Protein AF-A0A7Z8ZE19-F1 (afdb_monomer_lite)

InterPro domains:
  IPR001127 Phosphotransferase system, sugar-specific permease EIIA type 1 [PF00358] (6-88)
  IPR001127 Phosphotransferase system, sugar-specific permease EIIA type 1 [PS00371] (27-39)
  IPR001127 Phosphotransferase system, sugar-specific permease EIIA type 1 [PS51093] (1-85)
  IPR011055 Duplicated hybrid motif [G3DSA:2.70.70.10] (5-109)
  IPR011055 Duplicated hybrid motif [SSF51261] (6-108)
  IPR050890 Phosphotransferase system EIIA component [PTHR45008] (6-106)

Organism: Raoultella terrigena (NCBI:txid577)

Structure (mmCIF, N/CA/C/O backbone):
data_AF-A0A7Z8ZE19-F1
#
_entry.id   AF-A0A7Z8ZE19-F1
#
loop_
_atom_site.group_PDB
_atom_site.id
_atom_site.type_symbol
_atom_site.label_atom_id
_atom_site.label_alt_id
_atom_site.label_comp_id
_atom_site.label_asym_id
_atom_site.label_entity_id
_atom_site.label_seq_id
_atom_site.pdbx_PDB_ins_code
_atom_site.Cartn_x
_atom_site.Cartn_y
_atom_site.Cartn_z
_atom_site.occupancy
_atom_site.B_iso_or_equiv
_atom_site.auth_seq_id
_atom_site.auth_comp_id
_atom_site.auth_asym_id
_atom_site.auth_atom_id
_atom_site.pdbx_PDB_model_num
ATOM 1 N N . MET A 1 1 ? -22.003 -3.603 3.173 1.00 46.78 1 MET A N 1
ATOM 2 C CA . MET A 1 1 ? -20.544 -3.702 3.377 1.00 46.78 1 MET A CA 1
ATOM 3 C C . MET A 1 1 ? -20.315 -4.396 4.708 1.00 46.78 1 MET A C 1
ATOM 5 O O . MET A 1 1 ? -21.140 -4.166 5.588 1.00 46.78 1 MET A O 1
ATOM 9 N N . PRO A 1 2 ? -19.310 -5.275 4.849 1.00 50.91 2 PRO A N 1
ATOM 10 C CA . PRO A 1 2 ? -19.019 -5.896 6.138 1.00 50.91 2 PRO A CA 1
ATOM 11 C C . PRO A 1 2 ? -18.614 -4.830 7.167 1.00 50.91 2 PRO A C 1
ATOM 13 O O . PRO A 1 2 ? -17.999 -3.820 6.817 1.00 50.91 2 PRO A O 1
ATOM 16 N N . GLU A 1 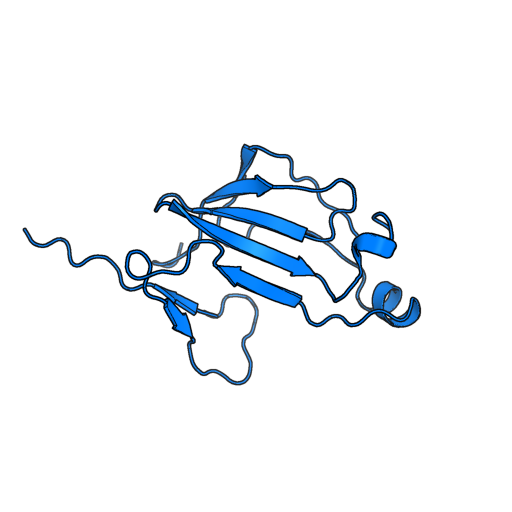3 ? -18.990 -5.044 8.425 1.00 51.12 3 GLU A N 1
ATOM 17 C CA . GLU A 1 3 ? -18.513 -4.236 9.551 1.00 51.12 3 GLU A CA 1
ATOM 18 C C . GLU A 1 3 ? -16.986 -4.394 9.688 1.00 51.12 3 GLU A C 1
ATOM 20 O O . GLU A 1 3 ? -16.463 -5.495 9.528 1.00 51.12 3 GLU A O 1
ATOM 25 N N . GLY A 1 4 ? -16.263 -3.296 9.948 1.00 59.75 4 GLY A N 1
ATOM 26 C CA . GLY A 1 4 ? -14.797 -3.304 10.115 1.00 59.75 4 GLY A CA 1
ATOM 27 C C . GLY A 1 4 ? -13.966 -3.031 8.851 1.00 59.75 4 GLY A C 1
ATOM 28 O O . GLY A 1 4 ? -12.744 -3.146 8.887 1.00 59.75 4 GLY A O 1
ATOM 29 N N . ALA A 1 5 ? -14.601 -2.655 7.740 1.00 71.88 5 ALA A N 1
ATOM 30 C CA . ALA A 1 5 ? -13.929 -2.211 6.519 1.00 71.88 5 ALA A CA 1
ATOM 31 C C . ALA A 1 5 ? -13.092 -0.931 6.737 1.00 71.88 5 ALA A C 1
ATOM 33 O O . ALA A 1 5 ? -13.603 0.063 7.253 1.00 71.88 5 ALA A O 1
ATOM 34 N N . PHE A 1 6 ? -11.831 -0.931 6.291 1.00 86.56 6 PHE A N 1
ATOM 35 C CA . PHE A 1 6 ? -11.001 0.276 6.279 1.00 86.56 6 PHE A CA 1
ATOM 36 C C . PHE A 1 6 ? -11.488 1.226 5.176 1.00 86.56 6 PHE A C 1
ATOM 38 O O . PHE A 1 6 ? -11.318 0.945 3.989 1.00 86.56 6 PHE A O 1
ATOM 45 N N . ASN A 1 7 ? -12.075 2.350 5.582 1.00 92.44 7 ASN A N 1
ATOM 46 C CA . ASN A 1 7 ? -12.350 3.496 4.719 1.00 92.44 7 ASN A CA 1
ATOM 47 C C . ASN A 1 7 ? -11.462 4.654 5.162 1.00 92.44 7 ASN A C 1
ATOM 49 O O . ASN A 1 7 ? -11.193 4.806 6.358 1.00 92.44 7 ASN A O 1
ATOM 53 N N . GLY A 1 8 ? -11.015 5.469 4.217 1.00 94.44 8 GLY A N 1
ATOM 54 C CA . GLY A 1 8 ? -10.127 6.568 4.545 1.00 94.44 8 GLY A CA 1
ATOM 55 C C . GLY A 1 8 ? -9.770 7.444 3.363 1.00 94.44 8 GLY A C 1
ATOM 56 O O . GLY A 1 8 ? -10.359 7.354 2.290 1.00 94.44 8 GLY A O 1
ATOM 57 N N . TH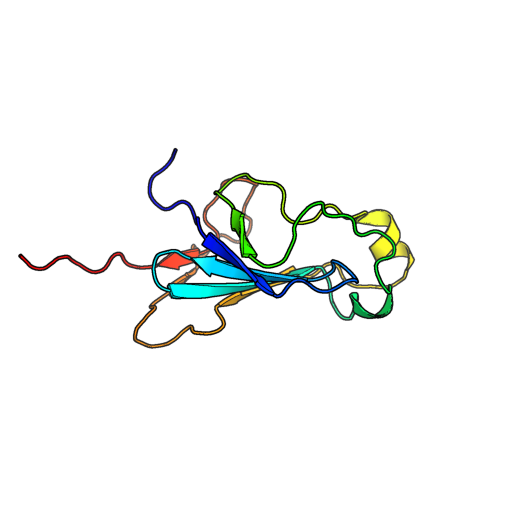R A 1 9 ? -8.762 8.272 3.581 1.00 97.19 9 THR A N 1
ATOM 58 C CA . THR A 1 9 ? -8.281 9.261 2.624 1.00 97.19 9 THR A CA 1
ATOM 59 C C . THR A 1 9 ? -6.830 8.977 2.277 1.00 97.19 9 THR A C 1
ATOM 61 O O . THR A 1 9 ? -6.030 8.611 3.142 1.00 97.19 9 THR A O 1
ATOM 64 N N . VAL A 1 10 ? -6.464 9.168 1.012 1.00 97.19 10 VAL A N 1
ATOM 65 C CA . VAL A 1 10 ? -5.074 9.091 0.556 1.00 97.19 10 VAL A CA 1
ATOM 66 C C . VAL A 1 10 ? -4.289 10.281 1.111 1.00 97.19 10 VAL A C 1
ATOM 68 O O . VAL A 1 10 ? -4.470 11.414 0.669 1.00 97.19 10 VAL A O 1
ATOM 71 N N . MET A 1 11 ? -3.383 10.021 2.054 1.00 96.06 11 MET A N 1
ATOM 72 C CA . MET A 1 11 ? -2.555 11.037 2.725 1.00 96.06 11 MET A CA 1
ATOM 73 C C . MET A 1 11 ? -1.139 11.134 2.168 1.00 96.06 11 MET A C 1
ATOM 75 O O . MET A 1 11 ? -0.458 12.140 2.357 1.00 96.06 11 MET A O 1
ATOM 79 N N . MET A 1 12 ? -0.679 10.095 1.474 1.00 91.44 12 MET A N 1
ATOM 80 C CA . MET A 1 12 ? 0.620 10.086 0.819 1.00 91.44 12 MET A CA 1
ATOM 81 C C . MET A 1 12 ? 0.535 9.261 -0.456 1.00 91.44 12 MET A C 1
ATOM 83 O O . MET A 1 12 ? 0.167 8.088 -0.426 1.00 91.44 12 MET A O 1
ATOM 87 N N . PHE A 1 13 ? 0.916 9.868 -1.576 1.00 90.19 13 PHE A N 1
ATOM 88 C CA . PHE A 1 13 ? 1.006 9.169 -2.847 1.00 90.19 13 PHE A CA 1
ATOM 89 C C . PHE A 1 13 ? 2.205 9.677 -3.640 1.00 90.19 13 PHE A C 1
ATOM 91 O O . PHE A 1 13 ? 2.338 10.877 -3.888 1.00 90.19 13 PHE A O 1
ATOM 98 N N . LEU A 1 14 ? 3.118 8.768 -3.980 1.00 86.94 14 LEU A N 1
ATOM 99 C CA . LEU A 1 14 ? 4.368 9.101 -4.659 1.00 86.94 14 LEU A CA 1
ATOM 100 C C . LEU A 1 14 ? 4.227 8.915 -6.175 1.00 86.94 14 LEU A C 1
ATOM 102 O O . LEU A 1 14 ? 3.553 7.979 -6.600 1.00 86.94 14 LEU A O 1
ATOM 106 N N . PRO A 1 15 ? 4.925 9.713 -7.011 1.00 87.75 15 PRO A N 1
ATOM 107 C CA . PRO A 1 15 ? 4.863 9.567 -8.469 1.00 87.75 15 PRO A CA 1
ATOM 108 C C . PRO A 1 15 ? 5.241 8.167 -8.969 1.00 87.75 15 PRO A C 1
ATOM 110 O O . PRO A 1 15 ? 4.715 7.703 -9.974 1.00 87.75 15 PRO A O 1
ATOM 113 N N . SER A 1 16 ? 6.132 7.475 -8.255 1.00 92.38 16 SER A N 1
ATOM 114 C CA . SER A 1 16 ? 6.542 6.107 -8.575 1.00 92.38 16 SER A CA 1
ATOM 115 C C . SER A 1 16 ? 5.505 5.041 -8.212 1.00 92.38 16 SER A C 1
ATOM 117 O O . SER A 1 16 ? 5.739 3.877 -8.506 1.00 92.38 16 SER A O 1
ATOM 119 N N . CYS A 1 17 ? 4.383 5.401 -7.578 1.00 93.38 17 CYS A N 1
ATOM 120 C CA . CYS A 1 17 ? 3.242 4.518 -7.306 1.00 93.38 17 CYS A CA 1
ATOM 121 C C . CYS A 1 17 ? 3.582 3.190 -6.595 1.00 93.38 17 CYS A C 1
ATOM 123 O O . CYS A 1 17 ? 2.801 2.251 -6.668 1.00 93.38 17 CYS A O 1
ATOM 125 N N . HIS A 1 18 ? 4.728 3.089 -5.915 1.00 94.38 18 HIS A N 1
ATOM 126 C CA . HIS A 1 18 ? 5.154 1.871 -5.210 1.00 94.38 18 HIS A CA 1
ATOM 127 C C . HIS A 1 18 ? 4.615 1.800 -3.776 1.00 94.38 18 HIS A C 1
ATOM 129 O O . HIS A 1 18 ? 4.674 0.750 -3.144 1.00 94.38 18 HIS A O 1
ATOM 135 N N . ALA A 1 19 ? 4.118 2.916 -3.242 1.00 95.62 19 ALA A N 1
ATOM 136 C CA . ALA A 1 19 ? 3.599 3.003 -1.890 1.00 95.62 19 ALA A CA 1
ATOM 137 C C . ALA A 1 19 ? 2.422 3.977 -1.809 1.00 95.62 19 ALA A C 1
ATOM 139 O O . ALA A 1 19 ? 2.374 4.978 -2.532 1.00 95.62 19 ALA A O 1
ATOM 140 N N . VAL A 1 20 ? 1.498 3.685 -0.898 1.00 96.38 20 VAL A N 1
ATOM 141 C CA . VAL A 1 20 ? 0.341 4.526 -0.585 1.00 96.38 20 VAL A CA 1
ATOM 142 C C . VAL A 1 20 ? 0.186 4.640 0.926 1.00 96.38 20 VAL A C 1
ATOM 144 O O . VAL A 1 20 ? 0.208 3.640 1.643 1.00 96.38 20 VAL A O 1
ATOM 147 N N . GLY A 1 21 ? 0.056 5.876 1.401 1.00 96.50 21 GLY A N 1
ATOM 148 C CA . GLY A 1 21 ? -0.311 6.186 2.775 1.00 96.50 21 GLY A CA 1
ATOM 149 C C . GLY A 1 21 ? -1.781 6.576 2.848 1.00 96.50 21 GLY A C 1
ATOM 150 O O . GLY A 1 21 ? -2.227 7.441 2.092 1.00 96.50 21 GLY A O 1
ATOM 151 N N . LEU A 1 22 ? -2.519 5.954 3.756 1.00 96.19 22 LEU A N 1
ATOM 152 C CA . LEU A 1 22 ? -3.937 6.175 3.999 1.00 96.19 22 LEU A CA 1
ATOM 153 C C . LEU A 1 22 ? -4.150 6.612 5.446 1.00 96.19 22 LEU A C 1
ATOM 155 O O . LEU A 1 22 ? -3.472 6.124 6.346 1.00 96.19 22 LEU A O 1
ATOM 159 N N . GLN A 1 23 ? -5.132 7.472 5.682 1.00 94.19 23 GLN A N 1
ATOM 160 C CA . GLN A 1 23 ? -5.643 7.749 7.022 1.00 94.19 23 GLN A CA 1
ATOM 161 C C . GLN A 1 23 ? -7.117 7.384 7.065 1.00 94.19 23 GLN A C 1
ATOM 163 O O . GLN A 1 23 ? -7.896 7.836 6.230 1.00 94.19 23 GLN A O 1
ATOM 168 N N . SER A 1 24 ? -7.487 6.535 8.014 1.00 91.69 24 SER A N 1
ATOM 169 C CA . SER A 1 24 ? -8.881 6.159 8.231 1.00 91.69 24 SER A CA 1
ATOM 170 C C . SER A 1 24 ? -9.685 7.285 8.876 1.00 91.69 24 SER A C 1
ATOM 172 O O . SER A 1 24 ? -9.131 8.196 9.492 1.00 91.69 24 SER A O 1
ATOM 174 N N . GLU A 1 25 ? -11.009 7.167 8.825 1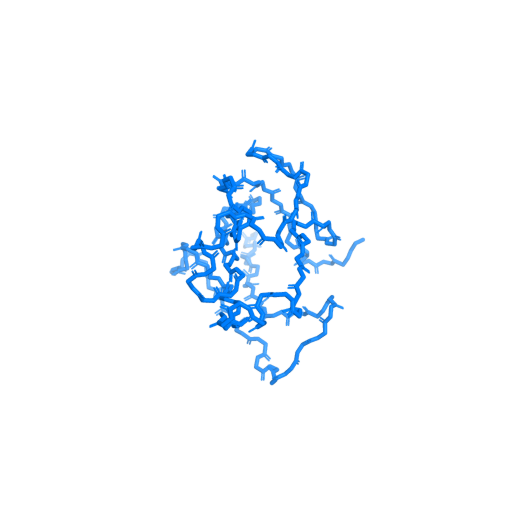.00 89.00 25 GLU A N 1
ATOM 175 C CA . GLU A 1 25 ? -11.933 8.073 9.520 1.00 89.00 25 GLU A CA 1
ATOM 176 C C . GLU A 1 25 ? -11.720 8.108 11.050 1.00 89.00 25 GLU A C 1
ATOM 178 O O . GLU A 1 25 ? -12.036 9.110 11.689 1.00 89.00 25 GLU A O 1
ATOM 183 N N . SER A 1 26 ? -11.152 7.048 11.645 1.00 84.75 26 SER A N 1
ATOM 184 C CA . SER A 1 26 ? -10.804 6.989 13.075 1.00 84.75 26 SER A CA 1
ATOM 185 C C . SER A 1 26 ? -9.418 7.562 13.402 1.00 84.75 26 SER A C 1
ATOM 187 O O . SER A 1 26 ? -8.994 7.528 14.556 1.00 84.75 26 SER A O 1
ATOM 189 N N . GLY A 1 27 ? -8.696 8.081 12.403 1.00 87.06 27 GLY A N 1
ATOM 190 C CA . GLY A 1 27 ? -7.357 8.647 12.564 1.00 87.06 27 GLY A CA 1
ATOM 191 C C . GLY A 1 27 ? -6.215 7.629 12.499 1.00 87.06 27 GLY A C 1
ATOM 192 O O . GLY A 1 27 ? -5.059 8.028 12.595 1.00 87.06 27 GLY A O 1
ATOM 193 N N . LEU A 1 28 ? -6.489 6.333 12.294 1.00 88.62 28 LEU A N 1
ATOM 194 C CA . LEU A 1 28 ? -5.443 5.328 12.056 1.00 88.62 28 LEU A CA 1
ATOM 195 C C . LEU A 1 28 ? -4.714 5.616 10.739 1.00 88.62 28 LEU A C 1
ATOM 197 O O . LEU A 1 28 ? -5.364 5.728 9.698 1.00 88.62 28 LEU A O 1
ATOM 201 N N . GLU A 1 29 ? -3.386 5.666 10.774 1.00 91.75 29 GLU A N 1
ATOM 202 C CA . GLU A 1 29 ? -2.538 5.889 9.604 1.00 91.75 29 GLU A CA 1
ATOM 203 C C . GLU A 1 29 ? -1.888 4.582 9.149 1.00 91.75 29 GLU A C 1
ATOM 205 O O . GLU A 1 29 ? -1.179 3.920 9.908 1.00 91.75 29 GLU A O 1
ATOM 210 N N . LEU A 1 30 ? -2.115 4.221 7.889 1.00 92.75 30 LEU A N 1
ATOM 211 C CA . LEU A 1 30 ? -1.635 3.000 7.259 1.00 92.75 30 LEU A CA 1
ATOM 212 C C . LEU A 1 30 ? -0.696 3.344 6.103 1.00 92.75 30 LEU A C 1
ATOM 214 O O . LEU A 1 30 ? -1.032 4.160 5.254 1.00 92.75 30 LEU A O 1
ATOM 218 N N . LEU A 1 31 ? 0.448 2.678 6.024 1.00 94.31 31 LEU A N 1
ATOM 219 C CA . LEU A 1 31 ? 1.359 2.725 4.888 1.00 94.31 31 LEU A CA 1
ATOM 220 C C . LEU A 1 31 ? 1.468 1.330 4.275 1.00 94.31 31 LEU A C 1
ATOM 222 O O . LEU A 1 31 ? 1.864 0.379 4.948 1.00 94.31 31 LEU A O 1
ATOM 226 N N . ILE A 1 32 ? 1.148 1.221 2.989 1.00 95.06 32 ILE A N 1
ATOM 227 C CA . ILE A 1 32 ? 1.357 0.010 2.194 1.00 95.06 32 ILE A CA 1
ATOM 228 C C . ILE A 1 32 ? 2.523 0.285 1.251 1.00 95.06 32 ILE A C 1
ATOM 230 O O . ILE A 1 32 ? 2.453 1.212 0.444 1.00 95.06 32 ILE A O 1
ATOM 234 N N . HIS A 1 33 ? 3.587 -0.509 1.352 1.00 96.12 33 HIS A N 1
ATOM 235 C CA . HIS A 1 33 ? 4.785 -0.388 0.524 1.00 96.12 33 HIS A CA 1
ATOM 236 C C . HIS A 1 33 ? 4.968 -1.668 -0.295 1.00 96.12 33 HIS A C 1
ATOM 238 O O . HIS A 1 33 ? 5.196 -2.729 0.270 1.00 96.12 33 HIS A O 1
ATOM 244 N N . ILE A 1 34 ? 4.850 -1.600 -1.619 1.00 96.44 34 ILE A N 1
ATOM 245 C CA . ILE A 1 34 ? 4.839 -2.777 -2.497 1.00 96.44 34 ILE A CA 1
ATOM 246 C C . ILE A 1 34 ? 6.268 -3.145 -2.882 1.00 96.44 34 ILE A C 1
ATOM 248 O O . ILE A 1 34 ? 6.905 -2.437 -3.661 1.00 96.44 34 ILE A O 1
ATOM 252 N N . GLY A 1 35 ? 6.749 -4.272 -2.361 1.00 95.50 35 GLY A N 1
ATOM 253 C CA . GLY A 1 35 ? 8.108 -4.766 -2.571 1.00 95.50 35 GLY A CA 1
ATOM 254 C C . GLY A 1 35 ? 9.185 -4.008 -1.787 1.00 95.50 35 GLY A C 1
ATOM 255 O O . GLY A 1 35 ? 8.930 -2.952 -1.212 1.00 95.50 35 GLY A O 1
ATOM 256 N N . ILE A 1 36 ? 10.409 -4.537 -1.767 1.00 95.69 36 ILE A N 1
ATOM 257 C CA . ILE A 1 36 ? 11.570 -3.909 -1.113 1.00 95.69 36 ILE A CA 1
ATOM 258 C C . ILE A 1 36 ? 12.400 -3.154 -2.154 1.00 95.69 36 ILE A C 1
ATOM 260 O O . ILE A 1 36 ? 12.664 -3.679 -3.231 1.00 95.69 36 ILE A O 1
ATOM 264 N N . ASP A 1 37 ? 12.798 -1.915 -1.845 1.00 95.25 37 ASP A N 1
ATOM 265 C CA . ASP A 1 37 ? 13.598 -1.027 -2.711 1.00 95.25 37 ASP A CA 1
ATOM 266 C C . ASP A 1 37 ? 12.998 -0.727 -4.104 1.00 95.25 37 ASP A C 1
ATOM 268 O O . ASP A 1 37 ? 13.665 -0.158 -4.975 1.00 95.25 37 ASP A O 1
ATOM 272 N N . THR A 1 38 ? 11.714 -1.027 -4.313 1.00 96.31 38 THR A N 1
ATOM 273 C CA . THR A 1 38 ? 10.975 -0.836 -5.576 1.00 96.31 38 THR A CA 1
ATOM 274 C C . THR A 1 38 ? 10.784 0.627 -5.971 1.00 96.31 38 THR A C 1
ATOM 276 O O . THR A 1 38 ? 10.491 0.912 -7.131 1.00 96.31 38 THR A O 1
ATOM 279 N N . VAL A 1 39 ? 11.046 1.579 -5.069 1.00 95.31 39 VAL A N 1
ATOM 280 C CA . VAL A 1 39 ? 11.173 3.007 -5.410 1.00 95.31 39 VAL A CA 1
ATOM 281 C C . VAL A 1 39 ? 12.155 3.236 -6.567 1.00 95.31 39 VAL A C 1
ATOM 283 O O . VAL A 1 39 ? 11.920 4.098 -7.415 1.00 95.31 39 VAL A O 1
ATOM 286 N N . ASN A 1 40 ? 13.204 2.410 -6.660 1.00 95.62 40 ASN A N 1
ATOM 287 C CA . ASN A 1 40 ? 14.237 2.484 -7.694 1.00 95.62 40 ASN A CA 1
ATOM 288 C C . ASN A 1 40 ? 13.733 2.107 -9.098 1.00 95.62 40 ASN A C 1
ATOM 290 O O . ASN A 1 40 ? 14.384 2.439 -10.090 1.00 95.62 40 ASN A O 1
ATOM 294 N N . LEU A 1 41 ? 12.557 1.477 -9.210 1.00 95.50 41 LEU A N 1
ATOM 295 C CA . LEU A 1 41 ? 11.896 1.225 -10.495 1.00 95.50 41 LEU A CA 1
ATOM 296 C C . LEU A 1 41 ? 11.320 2.507 -11.115 1.00 95.50 41 LEU A C 1
ATOM 298 O O . LEU A 1 41 ? 10.954 2.505 -12.291 1.00 95.50 41 LEU A O 1
ATOM 302 N N . ASN A 1 42 ? 11.268 3.613 -10.360 1.00 94.88 42 ASN A N 1
ATOM 303 C CA . ASN A 1 42 ? 10.809 4.926 -10.822 1.00 94.88 42 ASN A CA 1
ATOM 304 C C . ASN A 1 42 ? 9.415 4.886 -11.479 1.00 94.88 42 ASN A C 1
ATOM 306 O O . ASN A 1 42 ? 9.166 5.564 -12.472 1.00 94.88 42 ASN A O 1
ATOM 310 N N . GLY A 1 43 ? 8.506 4.069 -10.937 1.00 94.44 43 GLY A N 1
ATOM 311 C CA . GLY A 1 43 ? 7.140 3.911 -11.450 1.00 94.44 43 GLY A CA 1
ATOM 312 C C . GLY A 1 43 ? 6.978 2.903 -12.581 1.00 94.44 43 GLY A C 1
ATOM 313 O O . GLY A 1 43 ? 5.854 2.643 -13.002 1.00 94.44 43 GLY A O 1
ATOM 314 N N . GLN A 1 44 ? 8.058 2.280 -13.056 1.00 96.06 44 GLN A N 1
ATOM 315 C CA . GLN A 1 44 ? 7.929 1.155 -13.978 1.00 96.06 44 GLN A CA 1
ATOM 316 C C . GLN A 1 44 ? 7.195 0.001 -13.304 1.00 96.06 44 GLN A C 1
ATOM 318 O O . GLN A 1 44 ? 7.483 -0.336 -12.160 1.00 96.06 44 GLN A O 1
ATOM 323 N N . HIS A 1 45 ? 6.281 -0.619 -14.051 1.00 97.44 45 HIS A N 1
ATOM 324 C CA . HIS A 1 45 ? 5.463 -1.751 -13.605 1.00 97.44 45 HIS A CA 1
ATOM 325 C C . HIS A 1 45 ? 4.405 -1.413 -12.552 1.00 97.44 45 HIS A C 1
ATOM 327 O O . HIS A 1 45 ? 3.731 -2.331 -12.098 1.00 97.44 45 HIS A O 1
ATOM 333 N N . PHE A 1 46 ? 4.208 -0.131 -12.229 1.00 97.25 46 PHE A N 1
ATOM 334 C CA . PHE A 1 46 ? 3.139 0.352 -11.358 1.00 97.25 46 PHE A CA 1
ATOM 335 C C . PHE A 1 46 ? 2.177 1.256 -12.133 1.00 97.25 46 PHE A C 1
ATOM 337 O O . PHE A 1 46 ? 2.558 1.966 -13.063 1.00 97.25 46 PHE A O 1
ATOM 344 N N . SER A 1 47 ? 0.911 1.241 -11.735 1.00 95.69 47 SER A N 1
ATOM 345 C CA . SER A 1 47 ? -0.125 2.132 -12.246 1.00 95.69 47 SER A CA 1
ATOM 346 C C . SER A 1 47 ? -1.178 2.372 -11.172 1.00 95.69 47 SER A C 1
ATOM 348 O O . SER A 1 47 ? -1.496 1.479 -10.389 1.00 95.69 47 SER A O 1
ATOM 350 N N . SER A 1 48 ? -1.715 3.583 -11.122 1.00 95.00 48 SER A N 1
ATOM 351 C CA . SER A 1 48 ? -2.824 3.941 -10.244 1.00 95.00 48 SER A CA 1
ATOM 352 C C . SER A 1 48 ? -3.535 5.162 -10.811 1.00 95.00 48 SER A C 1
ATOM 354 O O . SER A 1 48 ? -2.919 6.000 -11.474 1.00 95.00 48 SER A O 1
ATOM 356 N N . SER A 1 49 ? -4.834 5.256 -10.552 1.00 92.75 49 SER A N 1
ATOM 357 C CA . SER A 1 49 ? -5.635 6.449 -10.823 1.00 92.75 49 SER A CA 1
ATOM 358 C C . SER A 1 49 ? -5.790 7.360 -9.604 1.00 92.75 49 SER A C 1
ATOM 360 O O . SER A 1 49 ? -6.390 8.426 -9.746 1.00 92.75 49 SER A O 1
ATOM 362 N N . LEU A 1 50 ? -5.280 6.948 -8.437 1.00 93.81 50 LEU A N 1
ATOM 363 C CA . LEU A 1 50 ? -5.419 7.689 -7.190 1.00 93.81 50 LEU A CA 1
ATOM 364 C C . LEU A 1 50 ? -4.598 8.974 -7.183 1.00 93.81 50 LEU A C 1
ATOM 366 O O . LEU A 1 50 ? -3.538 9.097 -7.808 1.00 93.81 50 LEU A O 1
ATOM 370 N N . LYS A 1 51 ? -5.093 9.932 -6.411 1.00 94.00 51 LYS A N 1
ATOM 371 C CA . LYS A 1 51 ? -4.448 11.202 -6.115 1.00 94.00 51 LYS A CA 1
ATOM 372 C C . LYS A 1 51 ? -4.456 11.445 -4.616 1.00 94.00 51 LYS A C 1
ATOM 374 O O . LYS A 1 51 ? -5.237 10.875 -3.860 1.00 94.00 51 LYS A O 1
ATOM 379 N N . LEU A 1 52 ? -3.566 12.334 -4.193 1.00 95.44 52 LEU A N 1
ATOM 380 C CA . LEU A 1 52 ? -3.565 12.832 -2.827 1.00 95.44 52 LEU A CA 1
ATOM 381 C C . LEU A 1 52 ? -4.922 13.477 -2.504 1.00 95.44 52 LEU A C 1
ATOM 383 O O . LEU A 1 52 ? -5.384 14.335 -3.258 1.00 95.44 52 LEU A O 1
ATOM 387 N N . GLY A 1 53 ? -5.516 13.089 -1.377 1.00 96.31 53 GLY A N 1
ATOM 388 C CA . GLY A 1 53 ? -6.817 13.567 -0.919 1.00 96.31 53 GLY A CA 1
ATOM 389 C C . GLY A 1 53 ? -8.023 12.782 -1.440 1.00 96.31 53 GLY A C 1
ATOM 390 O O . GLY A 1 53 ? -9.136 13.106 -1.037 1.00 96.31 53 GLY A O 1
ATOM 391 N N . ASP A 1 54 ? -7.836 11.769 -2.293 1.00 97.06 54 ASP A N 1
ATOM 392 C CA . ASP A 1 54 ? -8.945 10.912 -2.724 1.00 97.06 54 ASP A CA 1
ATOM 393 C C . ASP A 1 54 ? -9.485 10.086 -1.545 1.00 97.06 54 ASP A C 1
ATOM 395 O O . ASP A 1 54 ? -8.718 9.565 -0.729 1.00 97.06 54 ASP A O 1
ATOM 399 N N . GLU A 1 55 ? -10.809 9.947 -1.476 1.00 96.50 55 GLU A N 1
ATOM 400 C CA . GLU A 1 55 ? -11.479 9.023 -0.560 1.00 96.50 55 GLU A CA 1
ATOM 401 C C . GLU A 1 55 ? -11.460 7.607 -1.145 1.00 96.50 55 GLU A C 1
ATOM 403 O O . GLU A 1 55 ? -11.763 7.406 -2.323 1.00 96.50 55 GLU A O 1
ATOM 408 N N . VAL A 1 56 ? -11.141 6.621 -0.310 1.00 95.12 56 VAL A N 1
ATOM 409 C CA . VAL A 1 56 ? -11.109 5.201 -0.666 1.00 95.12 56 VAL A CA 1
ATOM 410 C C . VAL A 1 56 ? -11.938 4.386 0.317 1.00 95.12 56 VAL A C 1
ATOM 412 O O . VAL A 1 56 ? -11.980 4.659 1.521 1.00 95.12 56 VAL A O 1
ATOM 415 N N . LYS A 1 57 ? -12.593 3.353 -0.201 1.00 92.88 57 LYS A N 1
ATOM 416 C CA . LYS A 1 57 ? -13.376 2.390 0.570 1.00 92.88 57 LYS A CA 1
ATOM 417 C C . LYS A 1 57 ? -12.779 1.003 0.436 1.00 92.88 57 LYS A C 1
ATOM 419 O O . LYS A 1 57 ? -12.076 0.692 -0.526 1.00 92.88 57 LYS A O 1
ATOM 424 N N . ALA A 1 58 ? -13.085 0.138 1.397 1.00 90.00 58 ALA A N 1
ATOM 425 C CA . ALA A 1 58 ? -12.648 -1.247 1.312 1.00 90.00 58 ALA A CA 1
ATOM 426 C C . ALA A 1 58 ? -13.128 -1.899 0.005 1.00 90.00 58 ALA A C 1
ATOM 428 O O . ALA A 1 58 ? -14.318 -1.886 -0.317 1.00 90.00 58 ALA A O 1
ATOM 429 N N . GLY A 1 59 ? -12.179 -2.492 -0.715 1.00 89.19 59 GLY A N 1
ATOM 430 C CA . GLY A 1 59 ? -12.398 -3.107 -2.020 1.00 89.19 59 GLY A CA 1
ATOM 431 C C . GLY A 1 59 ? -11.992 -2.231 -3.206 1.00 89.19 59 GLY A C 1
ATOM 432 O O . GLY A 1 59 ? -11.829 -2.776 -4.297 1.00 89.19 59 GLY A O 1
ATOM 433 N N . ASP A 1 60 ? -11.770 -0.930 -3.005 1.00 93.00 60 ASP A N 1
ATOM 434 C CA . ASP A 1 60 ? -11.289 -0.048 -4.067 1.00 93.00 60 ASP A CA 1
ATOM 435 C C . ASP A 1 60 ? -9.857 -0.415 -4.491 1.00 93.00 60 ASP A C 1
ATOM 437 O O . ASP A 1 60 ? -9.011 -0.813 -3.685 1.00 93.00 60 ASP A O 1
ATOM 441 N N . GLU A 1 61 ? -9.577 -0.278 -5.789 1.00 93.69 61 GLU A N 1
ATOM 442 C CA . GLU A 1 61 ? -8.235 -0.486 -6.330 1.00 93.69 61 GLU A CA 1
ATOM 443 C C . GLU A 1 61 ? -7.323 0.675 -5.923 1.00 93.69 61 GLU A C 1
ATOM 445 O O . GLU A 1 61 ? -7.557 1.822 -6.300 1.00 93.69 61 GLU A O 1
ATOM 450 N N . LEU A 1 62 ? -6.254 0.363 -5.185 1.00 94.69 62 LEU A N 1
ATOM 451 C CA . LEU A 1 62 ? -5.264 1.360 -4.783 1.00 94.69 62 LEU A CA 1
ATOM 452 C C . LEU A 1 62 ? -4.152 1.505 -5.825 1.00 94.69 62 LEU A C 1
ATOM 454 O O . LEU A 1 62 ? -3.934 2.575 -6.391 1.00 94.69 62 LEU A O 1
ATOM 458 N N . ILE A 1 63 ? -3.425 0.416 -6.073 1.00 95.75 63 ILE A N 1
ATOM 459 C CA . ILE A 1 63 ? -2.288 0.356 -6.993 1.00 95.75 63 ILE A CA 1
ATOM 460 C C . ILE A 1 63 ? -2.351 -0.975 -7.737 1.00 95.75 63 ILE A C 1
ATOM 462 O O . ILE A 1 63 ? -2.518 -2.035 -7.133 1.00 95.75 63 ILE A O 1
ATOM 466 N N . ARG A 1 64 ? -2.145 -0.922 -9.050 1.00 96.69 64 ARG A N 1
ATOM 467 C CA . ARG A 1 64 ? -1.975 -2.081 -9.922 1.00 96.69 64 ARG A CA 1
ATOM 468 C C . ARG A 1 64 ? -0.513 -2.217 -10.312 1.00 96.69 64 ARG A C 1
ATOM 470 O O . ARG A 1 64 ? 0.093 -1.248 -10.768 1.00 96.69 64 ARG A O 1
ATOM 477 N N . PHE A 1 65 ? 0.032 -3.422 -10.184 1.00 96.75 65 PHE A N 1
ATOM 478 C CA . PHE A 1 65 ? 1.433 -3.696 -10.486 1.00 96.75 65 PHE A CA 1
ATOM 479 C C . PHE A 1 65 ? 1.654 -5.055 -11.159 1.00 96.75 65 PHE A C 1
ATOM 481 O O . PHE A 1 65 ? 0.827 -5.959 -11.041 1.00 96.75 65 PHE A O 1
ATOM 488 N N . ASP A 1 66 ? 2.766 -5.185 -11.886 1.00 97.69 66 ASP A N 1
ATOM 489 C CA . ASP A 1 66 ? 3.176 -6.423 -12.564 1.00 97.69 66 ASP A CA 1
ATOM 490 C C . ASP A 1 66 ? 4.219 -7.180 -11.729 1.00 97.69 66 ASP A C 1
ATOM 492 O O . ASP A 1 66 ? 5.409 -6.858 -11.740 1.00 97.69 66 ASP A O 1
ATOM 496 N N . ILE A 1 67 ? 3.745 -8.209 -11.023 1.00 96.44 67 ILE A N 1
ATOM 497 C CA . ILE A 1 67 ? 4.540 -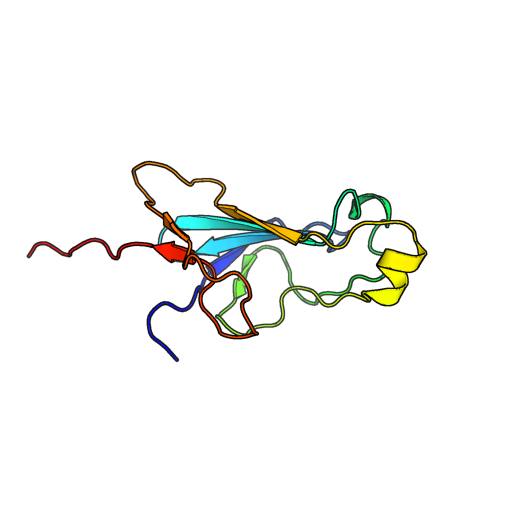9.130 -10.196 1.00 96.44 67 ILE A CA 1
ATOM 498 C C . ILE A 1 67 ? 5.740 -9.680 -10.978 1.00 96.44 67 ILE A C 1
ATOM 500 O O . ILE A 1 67 ? 6.885 -9.525 -10.558 1.00 96.44 67 ILE A O 1
ATOM 504 N N . ALA A 1 68 ? 5.495 -10.265 -12.153 1.00 97.50 68 ALA A N 1
ATOM 505 C CA . ALA A 1 68 ? 6.526 -10.957 -12.919 1.00 97.50 68 ALA A CA 1
ATOM 506 C C . ALA A 1 68 ? 7.569 -9.990 -13.496 1.00 97.50 68 ALA A C 1
ATOM 508 O O . ALA A 1 68 ? 8.714 -10.370 -13.748 1.00 97.50 68 ALA A O 1
ATOM 509 N N . ALA A 1 69 ? 7.193 -8.743 -13.776 1.00 97.44 69 ALA A N 1
ATOM 510 C CA . ALA A 1 69 ? 8.144 -7.729 -14.205 1.00 97.44 69 ALA A CA 1
ATOM 511 C C . ALA A 1 69 ? 9.026 -7.227 -13.053 1.00 97.44 69 ALA A C 1
ATOM 513 O O . ALA A 1 69 ? 10.235 -7.098 -13.247 1.00 97.44 69 ALA A O 1
ATOM 514 N N . ILE A 1 70 ? 8.452 -7.016 -11.865 1.00 97.38 70 ILE A N 1
ATOM 515 C CA . ILE A 1 70 ? 9.193 -6.587 -10.669 1.00 97.38 70 ILE A CA 1
ATOM 516 C C . ILE A 1 70 ? 10.205 -7.658 -10.240 1.00 97.38 70 ILE A C 1
ATOM 518 O O . ILE A 1 70 ? 11.380 -7.344 -10.042 1.00 97.38 70 ILE A O 1
ATOM 522 N N . GLU A 1 71 ? 9.797 -8.929 -10.202 1.00 96.56 71 GLU A N 1
ATOM 523 C CA . GLU A 1 71 ? 10.697 -10.046 -9.877 1.00 96.56 71 GLU A CA 1
ATOM 524 C C . GLU A 1 71 ? 11.832 -10.182 -10.902 1.00 96.56 71 GLU A C 1
ATOM 526 O O . GLU A 1 71 ? 12.996 -10.343 -10.534 1.00 96.56 71 GLU A O 1
ATOM 531 N N . ARG A 1 72 ? 11.532 -10.051 -12.205 1.00 97.50 72 ARG A N 1
ATOM 532 C CA . ARG A 1 72 ? 12.562 -10.072 -13.264 1.00 97.50 72 ARG A CA 1
ATOM 533 C C . ARG A 1 72 ? 13.536 -8.902 -13.178 1.00 97.50 72 ARG A C 1
ATOM 535 O O . ARG A 1 72 ? 14.671 -9.041 -13.628 1.00 97.50 72 ARG A O 1
ATOM 542 N N . ALA A 1 73 ? 13.106 -7.769 -12.631 1.00 96.44 73 ALA A N 1
ATOM 543 C CA . ALA A 1 73 ? 13.973 -6.629 -12.365 1.00 96.44 73 ALA A CA 1
ATOM 544 C C . ALA A 1 73 ? 14.857 -6.827 -11.115 1.00 96.44 73 ALA A C 1
ATOM 546 O O . ALA A 1 73 ? 15.738 -6.006 -10.871 1.00 96.44 73 ALA A O 1
ATOM 547 N N . GLY A 1 74 ? 14.675 -7.925 -10.370 1.00 97.19 74 GLY A N 1
ATOM 548 C CA . GLY A 1 74 ? 15.524 -8.318 -9.244 1.00 97.19 74 GLY A CA 1
ATOM 549 C C . GLY A 1 74 ? 15.063 -7.795 -7.884 1.00 97.19 74 GLY A C 1
ATOM 550 O O . GLY A 1 74 ? 15.870 -7.768 -6.957 1.00 97.19 74 GLY A O 1
ATOM 551 N N . TYR A 1 75 ? 13.803 -7.372 -7.761 1.00 97.00 75 TYR A N 1
ATOM 552 C CA . TYR A 1 75 ? 13.243 -6.842 -6.518 1.00 97.00 75 TYR A CA 1
ATOM 553 C C . TYR A 1 75 ? 12.372 -7.877 -5.804 1.00 97.00 75 TYR A C 1
ATOM 555 O O . TYR A 1 75 ? 11.689 -8.678 -6.441 1.00 97.00 75 TYR A O 1
ATOM 563 N N . ASP A 1 76 ? 12.386 -7.828 -4.473 1.00 95.38 76 ASP A N 1
ATOM 564 C CA . ASP A 1 76 ? 11.523 -8.647 -3.625 1.00 95.38 76 ASP A CA 1
ATOM 565 C C . ASP A 1 76 ? 10.108 -8.046 -3.576 1.00 95.38 76 ASP A C 1
ATOM 567 O O . ASP A 1 76 ? 9.957 -6.825 -3.520 1.00 95.38 76 ASP A O 1
ATOM 571 N N . LEU A 1 77 ? 9.079 -8.896 -3.583 1.00 95.12 77 LEU A N 1
ATOM 572 C CA . LEU A 1 77 ? 7.665 -8.524 -3.500 1.00 95.12 77 LEU A CA 1
ATOM 573 C C . LEU A 1 77 ? 7.087 -8.577 -2.081 1.00 95.12 77 LEU A C 1
ATOM 575 O O . LEU A 1 77 ? 5.887 -8.338 -1.908 1.00 95.12 77 LEU A O 1
ATOM 579 N N . ILE A 1 78 ? 7.912 -8.831 -1.059 1.00 95.88 78 ILE A N 1
ATOM 580 C CA . ILE A 1 78 ? 7.529 -8.583 0.335 1.00 95.88 78 ILE A CA 1
ATOM 581 C C . ILE A 1 78 ? 6.926 -7.179 0.420 1.00 95.88 78 ILE A C 1
ATOM 583 O O . ILE A 1 78 ? 7.587 -6.185 0.126 1.00 95.88 78 ILE A O 1
ATOM 587 N N . THR A 1 79 ? 5.649 -7.115 0.794 1.00 95.50 79 THR A N 1
ATOM 588 C CA . THR A 1 79 ? 4.852 -5.885 0.813 1.00 95.50 79 THR A CA 1
ATOM 589 C C . THR A 1 79 ? 4.514 -5.534 2.258 1.00 95.50 79 THR A C 1
ATOM 591 O O . THR A 1 79 ? 3.558 -6.085 2.810 1.00 95.50 79 THR A O 1
ATOM 594 N N . PRO A 1 80 ? 5.305 -4.671 2.923 1.00 93.88 80 PRO A N 1
ATOM 595 C CA . PRO A 1 80 ? 4.977 -4.215 4.262 1.00 93.88 80 PRO A CA 1
ATOM 596 C C . PRO A 1 80 ? 3.642 -3.471 4.304 1.00 93.88 80 PRO A C 1
ATOM 598 O O . PRO A 1 80 ? 3.394 -2.550 3.523 1.00 93.88 80 PRO A O 1
ATOM 601 N N . VAL A 1 81 ? 2.817 -3.847 5.278 1.00 92.44 81 VAL A N 1
ATOM 602 C CA . VAL A 1 81 ? 1.615 -3.119 5.688 1.00 92.44 81 VAL A CA 1
ATOM 603 C C . VAL A 1 81 ? 1.873 -2.611 7.100 1.00 92.44 81 VAL A C 1
ATOM 605 O O . VAL A 1 81 ? 1.983 -3.399 8.040 1.00 92.44 81 VAL A O 1
ATOM 608 N N . ILE A 1 82 ? 2.056 -1.302 7.234 1.00 91.31 82 ILE A N 1
ATOM 609 C CA . ILE A 1 82 ? 2.587 -0.664 8.439 1.00 91.31 82 ILE A CA 1
ATOM 610 C C . ILE A 1 82 ? 1.542 0.292 8.991 1.00 91.31 82 ILE A C 1
ATOM 612 O O . ILE A 1 82 ? 1.083 1.177 8.276 1.00 91.31 82 ILE A O 1
ATOM 616 N N . VAL A 1 83 ? 1.214 0.168 10.274 1.00 90.94 83 VAL A N 1
ATOM 617 C CA . VAL A 1 83 ? 0.486 1.228 10.976 1.00 90.94 83 VAL A CA 1
ATOM 618 C C . VAL A 1 83 ? 1.493 2.236 11.511 1.00 90.94 83 VAL A C 1
ATOM 620 O O . VAL A 1 83 ? 2.330 1.903 12.348 1.00 90.94 83 VAL A O 1
ATOM 623 N N . VAL A 1 84 ? 1.420 3.463 11.001 1.00 90.38 84 VAL A N 1
ATOM 624 C CA . VAL A 1 84 ? 2.405 4.525 11.250 1.00 90.38 84 VAL A CA 1
ATOM 625 C C . VAL A 1 84 ? 2.256 5.095 12.659 1.00 90.38 84 VAL A C 1
ATOM 627 O O . VAL A 1 84 ? 3.250 5.290 13.354 1.00 90.38 84 VAL A O 1
ATOM 630 N N . ASN A 1 85 ? 1.018 5.302 13.108 1.00 87.56 85 ASN A N 1
ATOM 631 C CA . ASN A 1 85 ? 0.685 5.808 14.440 1.00 87.56 85 ASN A CA 1
ATOM 632 C C . ASN A 1 85 ? 0.220 4.696 15.398 1.00 87.56 85 ASN A C 1
ATOM 634 O O . ASN A 1 85 ? -0.624 4.917 16.262 1.00 87.56 85 ASN A O 1
ATOM 638 N N . GLY A 1 86 ? 0.764 3.484 15.246 1.00 72.12 86 GLY A N 1
ATOM 639 C CA . GLY A 1 86 ? 0.461 2.361 16.130 1.00 72.12 86 GLY A CA 1
ATOM 640 C C . GLY A 1 86 ? 1.027 2.591 17.532 1.00 72.12 86 GLY A C 1
ATOM 641 O O . GLY A 1 86 ? 2.203 2.333 17.782 1.00 72.12 86 GLY A O 1
ATOM 642 N N . ASP A 1 87 ? 0.194 3.060 18.457 1.00 73.88 87 ASP A N 1
ATOM 643 C CA . ASP A 1 87 ? 0.543 3.219 19.867 1.00 73.88 87 ASP A CA 1
ATOM 644 C C . ASP A 1 87 ? -0.610 2.791 20.801 1.00 73.88 87 ASP A C 1
ATOM 646 O O . ASP A 1 87 ? -1.542 2.093 20.398 1.00 73.88 87 ASP A O 1
ATOM 650 N N . LYS A 1 88 ? -0.546 3.170 22.086 1.00 62.06 88 LYS A N 1
ATOM 651 C CA . LYS A 1 88 ? -1.580 2.829 23.083 1.00 62.06 88 LYS A CA 1
ATOM 652 C C . LYS A 1 88 ? -2.988 3.322 22.713 1.00 62.06 88 LYS A C 1
ATOM 654 O O . LYS A 1 88 ? -3.948 2.774 23.245 1.00 62.06 88 LYS A O 1
ATOM 659 N N . GLN A 1 89 ? -3.107 4.345 21.870 1.00 64.38 89 GLN A N 1
ATOM 660 C CA . GLN A 1 89 ? -4.368 4.919 21.395 1.00 64.38 89 GLN A CA 1
ATOM 661 C C . GLN A 1 89 ? -4.978 4.091 20.255 1.00 64.38 89 GLN A C 1
ATOM 663 O O . GLN A 1 89 ? -6.186 4.140 20.041 1.00 64.38 89 GLN A O 1
ATOM 668 N N . HIS A 1 90 ? -4.170 3.269 19.577 1.00 70.81 90 HIS A N 1
ATOM 669 C CA . HIS A 1 90 ? -4.593 2.427 18.462 1.00 70.81 90 HIS A CA 1
ATOM 670 C C . HIS A 1 90 ? -4.108 0.975 18.642 1.00 70.81 90 HIS A C 1
ATOM 672 O O . HIS A 1 90 ? -3.241 0.518 17.894 1.00 70.81 90 HIS A O 1
ATOM 678 N N . PRO A 1 91 ? -4.644 0.220 19.623 1.00 74.81 91 PRO A N 1
ATOM 679 C CA . PRO A 1 91 ? -4.229 -1.158 19.856 1.00 74.81 91 PRO A CA 1
ATOM 680 C C . PRO A 1 91 ? -4.613 -2.055 18.673 1.00 74.81 91 PRO A C 1
ATOM 682 O O . PRO A 1 91 ? -5.764 -2.064 18.234 1.00 74.81 91 PRO A O 1
ATOM 685 N N . LEU A 1 92 ? -3.641 -2.822 18.181 1.00 81.19 92 LEU A N 1
ATOM 686 C CA . LEU A 1 92 ? -3.784 -3.703 17.025 1.00 81.19 92 LEU A CA 1
ATOM 687 C C . LEU A 1 92 ? -3.439 -5.139 17.395 1.00 81.19 92 LEU A C 1
ATOM 689 O O . LEU A 1 92 ? -2.465 -5.398 18.106 1.00 81.19 92 LEU A O 1
ATOM 693 N N . TRP A 1 93 ? -4.201 -6.071 16.839 1.00 82.00 93 TRP A N 1
ATOM 694 C CA . TRP A 1 93 ? -3.932 -7.498 16.906 1.00 82.00 93 TRP A CA 1
ATOM 695 C C . TRP A 1 93 ? -3.802 -8.045 15.492 1.00 82.00 93 TRP A C 1
ATOM 697 O O . TRP A 1 93 ? -4.599 -7.731 14.609 1.00 82.00 93 TRP A O 1
ATOM 707 N N . THR A 1 94 ? -2.792 -8.877 15.262 1.00 80.94 94 THR A N 1
ATOM 708 C CA . THR A 1 94 ? -2.732 -9.669 14.034 1.00 80.94 94 THR A CA 1
ATOM 709 C C . THR A 1 94 ? -3.698 -10.839 14.162 1.00 80.94 94 THR A C 1
ATOM 711 O O . THR A 1 94 ? -3.908 -11.371 15.254 1.00 80.94 94 THR A O 1
ATOM 714 N N . THR A 1 95 ? -4.286 -11.274 13.050 1.00 81.69 95 THR A N 1
ATOM 715 C CA . THR A 1 95 ? -5.210 -12.421 13.068 1.00 81.69 95 THR A CA 1
ATOM 716 C C . THR A 1 95 ? -4.508 -13.751 13.363 1.00 81.69 95 THR A C 1
ATOM 718 O O . THR A 1 95 ? -5.169 -14.750 13.633 1.00 81.69 95 THR A O 1
ATOM 721 N N . GLY A 1 96 ? -3.169 -13.779 13.333 1.00 79.88 96 GLY A N 1
ATOM 722 C CA . GLY A 1 96 ? -2.361 -14.982 13.549 1.00 79.88 96 GLY A CA 1
ATOM 723 C C . GLY A 1 96 ? -2.448 -15.996 12.406 1.00 79.88 96 GLY A C 1
ATOM 724 O O . GLY A 1 96 ? -1.867 -17.076 12.505 1.00 79.88 96 GLY A O 1
ATOM 725 N N . ALA A 1 97 ? -3.160 -15.661 11.326 1.00 83.81 97 ALA A N 1
ATOM 726 C CA . ALA A 1 97 ? -3.290 -16.510 10.157 1.00 83.81 97 ALA A CA 1
ATOM 727 C C . ALA A 1 97 ? -1.947 -16.583 9.402 1.00 83.81 97 ALA A C 1
ATOM 729 O O . ALA A 1 97 ? -1.344 -15.543 9.131 1.00 83.81 97 ALA A O 1
ATOM 730 N N . PRO A 1 98 ? -1.459 -17.786 9.044 1.00 86.69 98 PRO A N 1
ATOM 731 C CA . PRO A 1 98 ? -0.220 -17.935 8.276 1.00 86.69 98 PRO A CA 1
ATOM 732 C C . PRO A 1 98 ? -0.382 -17.513 6.808 1.00 86.69 98 PRO A C 1
ATOM 734 O O . PRO A 1 98 ? 0.607 -17.262 6.127 1.00 86.69 98 PRO A O 1
ATOM 737 N N . GLN A 1 99 ? -1.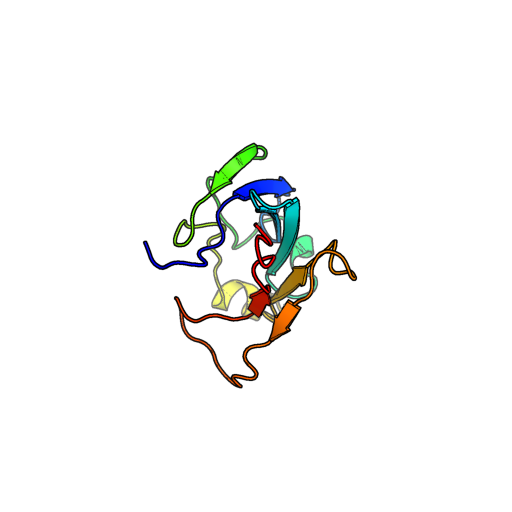624 -17.460 6.328 1.00 89.88 99 GLN A N 1
ATOM 738 C CA . GLN A 1 99 ? -2.013 -17.049 4.989 1.00 89.88 99 GLN A CA 1
ATOM 739 C C . GLN A 1 99 ? -3.361 -16.331 5.078 1.00 89.88 99 GLN A C 1
ATOM 741 O O . GLN A 1 99 ? -4.208 -16.713 5.885 1.00 89.88 99 GLN A O 1
ATOM 746 N N . VAL A 1 100 ? -3.533 -15.307 4.248 1.00 90.81 100 VAL A N 1
ATOM 747 C CA . VAL A 1 100 ? -4.785 -14.567 4.070 1.00 90.81 100 VAL A CA 1
ATOM 748 C C . VAL A 1 100 ? -5.083 -14.455 2.578 1.00 90.81 100 VAL A C 1
ATOM 750 O O . VAL A 1 100 ? -4.150 -14.315 1.782 1.00 90.81 100 VAL A O 1
ATOM 753 N N . ASP A 1 101 ? -6.360 -14.507 2.209 1.00 90.69 101 ASP A N 1
ATOM 754 C CA . ASP A 1 101 ? -6.829 -14.262 0.847 1.00 90.69 101 ASP A CA 1
ATOM 755 C C . ASP A 1 101 ? -7.465 -12.864 0.722 1.00 90.69 101 ASP A C 1
ATOM 757 O O . ASP A 1 101 ? -7.657 -12.132 1.697 1.00 90.69 101 ASP A O 1
ATOM 761 N N . TYR A 1 102 ? -7.777 -12.448 -0.508 1.00 87.31 102 TYR A N 1
ATOM 762 C CA . TYR A 1 102 ? -8.445 -11.167 -0.739 1.00 87.31 102 TYR A CA 1
ATOM 763 C C . TYR A 1 102 ? -9.794 -11.111 -0.007 1.00 87.31 102 TYR A C 1
ATOM 765 O O . TYR A 1 102 ? -10.675 -11.937 -0.242 1.00 87.31 102 TYR A O 1
ATOM 773 N N . GLY A 1 103 ? -9.961 -10.085 0.831 1.00 85.38 103 GLY A N 1
ATOM 774 C CA . GLY A 1 103 ? -11.153 -9.880 1.654 1.00 85.38 103 GLY A CA 1
ATOM 775 C C . GLY A 1 103 ? -11.027 -10.411 3.083 1.00 85.38 103 GLY A C 1
ATOM 776 O O . GLY A 1 103 ? -11.854 -10.046 3.919 1.00 85.38 103 GLY A O 1
ATOM 777 N N . ASP A 1 104 ? -9.992 -11.198 3.387 1.00 87.88 104 ASP A N 1
ATOM 778 C CA . ASP A 1 104 ? -9.722 -11.648 4.750 1.00 87.88 104 ASP A CA 1
ATOM 779 C C . ASP A 1 104 ? -9.114 -10.531 5.606 1.00 87.88 104 ASP A C 1
ATOM 781 O O . ASP A 1 104 ? -8.411 -9.633 5.132 1.00 87.88 104 ASP A O 1
ATOM 785 N N . ALA A 1 105 ? -9.353 -10.609 6.915 1.00 85.38 105 ALA A N 1
ATOM 786 C CA . ALA A 1 105 ? -8.751 -9.690 7.867 1.00 85.38 105 ALA A CA 1
ATOM 787 C C . ALA A 1 105 ? -7.260 -10.012 8.078 1.00 85.38 105 ALA A C 1
ATOM 789 O O . ALA A 1 105 ? -6.892 -11.112 8.498 1.00 85.38 105 ALA A O 1
ATOM 790 N N . LEU A 1 106 ? -6.401 -9.014 7.856 1.00 86.81 106 LEU A N 1
ATOM 791 C CA . LEU A 1 106 ? -4.969 -9.091 8.165 1.00 86.81 106 LEU A CA 1
ATOM 792 C C . LEU A 1 106 ? -4.671 -8.665 9.614 1.00 86.81 106 LEU A C 1
ATOM 794 O O . LEU A 1 106 ? -3.875 -9.288 10.319 1.00 86.81 106 LEU A O 1
ATOM 798 N N . MET A 1 107 ? -5.327 -7.595 10.066 1.00 87.44 107 MET A N 1
ATOM 799 C CA . MET A 1 107 ? -5.201 -7.019 11.406 1.00 87.44 107 MET A CA 1
ATOM 800 C C . MET A 1 107 ? -6.576 -6.572 11.896 1.00 87.44 107 MET A C 1
ATOM 802 O O . MET A 1 107 ? -7.443 -6.230 11.091 1.00 87.44 107 MET A O 1
ATOM 806 N N . THR A 1 108 ? -6.767 -6.543 13.210 1.00 84.56 108 THR A N 1
ATOM 807 C CA . THR A 1 108 ? -7.964 -5.999 13.849 1.00 84.56 108 THR A CA 1
ATOM 808 C C . THR A 1 108 ? -7.581 -4.929 14.863 1.00 84.56 108 THR A C 1
ATOM 810 O O . THR A 1 108 ? -6.571 -5.035 15.559 1.00 84.56 108 THR A O 1
ATOM 813 N N . GLN A 1 109 ? -8.401 -3.885 14.939 1.00 75.69 109 GLN A N 1
ATOM 814 C CA . GLN A 1 109 ? -8.358 -2.879 15.994 1.00 75.69 109 GLN A CA 1
ATOM 815 C C . GLN A 1 109 ? -9.547 -3.129 16.926 1.00 75.69 109 GLN A C 1
ATOM 817 O O . GLN A 1 109 ? -10.629 -3.504 16.470 1.00 75.69 109 GLN A O 1
ATOM 822 N N . ALA A 1 110 ? -9.362 -2.946 18.229 1.00 66.25 110 ALA A N 1
ATOM 823 C CA . ALA A 1 110 ? -10.473 -2.987 19.170 1.00 66.25 110 ALA A CA 1
ATOM 824 C C . ALA A 1 110 ? -11.304 -1.738 18.919 1.00 66.25 110 ALA A C 1
ATOM 826 O O . ALA A 1 110 ? -10.773 -0.628 18.953 1.00 66.25 110 ALA A O 1
ATOM 827 N N . ALA A 1 111 ? -12.598 -1.924 18.675 1.00 53.88 111 ALA A N 1
ATOM 828 C CA . ALA A 1 111 ? -13.533 -0.824 18.787 1.00 53.88 111 ALA A CA 1
ATOM 829 C C . ALA A 1 111 ? -13.421 -0.266 20.210 1.00 53.88 111 ALA A C 1
ATOM 831 O O . ALA A 1 111 ? -13.416 -1.029 21.180 1.00 53.88 111 ALA A O 1
ATOM 832 N N . GLU A 1 112 ? -13.304 1.053 20.328 1.00 45.00 112 GLU A N 1
ATOM 833 C CA . GLU A 1 112 ? -13.483 1.727 21.605 1.00 45.00 112 GLU A CA 1
ATOM 834 C C . GLU A 1 112 ? -14.841 1.269 22.162 1.00 45.00 112 GLU A C 1
ATOM 836 O O . GLU A 1 112 ? -15.874 1.423 21.504 1.00 45.00 112 GLU A O 1
ATOM 841 N N . GLU A 1 113 ? -14.855 0.631 23.336 1.00 39.06 113 GLU A N 1
ATOM 842 C CA . GLU A 1 113 ? -16.100 0.417 24.067 1.00 39.06 113 GLU A CA 1
ATOM 843 C C . GLU A 1 113 ? -16.665 1.810 24.339 1.00 39.06 113 GLU A C 1
ATOM 845 O O . GLU A 1 113 ? -16.164 2.534 25.203 1.00 39.06 113 GLU A O 1
ATOM 850 N N . VAL A 1 114 ? -17.693 2.196 23.580 1.00 37.41 114 VAL A N 1
ATOM 851 C CA . VAL A 1 114 ? -18.512 3.367 23.878 1.00 37.41 114 VAL A CA 1
ATOM 852 C C . VAL A 1 114 ? -19.169 3.085 25.225 1.00 37.41 114 VAL A C 1
ATOM 854 O O . VAL A 1 114 ? -20.238 2.482 25.314 1.00 37.41 114 VAL A O 1
ATOM 857 N N . ARG A 1 115 ? -18.480 3.469 26.300 1.00 32.84 115 ARG A N 1
ATOM 858 C CA . ARG A 1 115 ? -19.046 3.550 27.640 1.00 32.84 115 ARG A CA 1
ATOM 859 C C . ARG A 1 115 ? -20.064 4.682 27.622 1.00 32.84 115 ARG A C 1
ATOM 861 O O . ARG A 1 115 ? -19.698 5.851 27.732 1.00 32.84 115 ARG A O 1
ATOM 868 N N . GLY A 1 116 ? -21.322 4.304 27.416 1.00 37.19 116 GLY A N 1
ATOM 869 C CA . GLY A 1 116 ? -22.470 5.080 27.880 1.00 37.19 116 GLY A CA 1
ATOM 870 C C . GLY A 1 116 ? -22.558 5.103 29.400 1.00 37.19 116 GLY A C 1
ATOM 871 O O . GLY A 1 116 ? -21.950 4.220 30.052 1.00 37.19 116 GLY A O 1
#

pLDDT: mean 86.79, std 14.9, range [32.84, 97.69]

Foldseek 3Di:
DDPPKFKFFFADADQLRQKTWTAGPVRWIKIKGFFDPSVVVVNPQKDDPDDGGDIDTHPDDRMGGDPVVCVVVPIGGPIDIDGPPPDPVWDKDAPPDPDDDRPDDGMDTDDDPPDD

Sequence (116 aa):
MPEGAFNGTVMMFLPSCHAVGLQSESGLELLIHIGIDTVNLNGQHFSSSLKLGDEVKAGDELIRFDIAAIERAGYDLITPVIVVNGDKQHPLWTTGAPQVDYGDALMTQAAEEVRG

Secondary structure (DSSP, 8-state):
--TT---EEEEEE-TT-SEEEEEETTS-EEEEE-SSSGGGGTTTTEE----TT-EE-TT----EE-HHHHHHTT------EEETT-STTS-EEE---S---TTS-SEEEPPP----

Radius of gyration: 15.38 Å; chains: 1; bounding box: 38×32×42 Å

=== Feature glossary ===
Key to the feature types in this record:

pLDDT. pLDDT is the predicted lDDT-Cα score: AlphaFold's confidence that the local environment of each residue (all inter-atomic distances within 15 Å) is correctly placed. It is a per-residue number between 0 and 100, with higher meaning more reliable.

Radius of gyration, Cα contacts, bounding box. The geometric summary reports three shape descriptors. Rg (radius of gyration) measures how spread out the Cα atoms are about their centre of mass; compact globular proteins have small Rg, elongated or unfolded ones large. Cα contacts (<8 Å, |i−j|>4) count long-range residue pairs in spatial proximity — high for tightly packed folds, near zero for rods or random coil. The bounding-box extents give the protein's footprint along x, y, 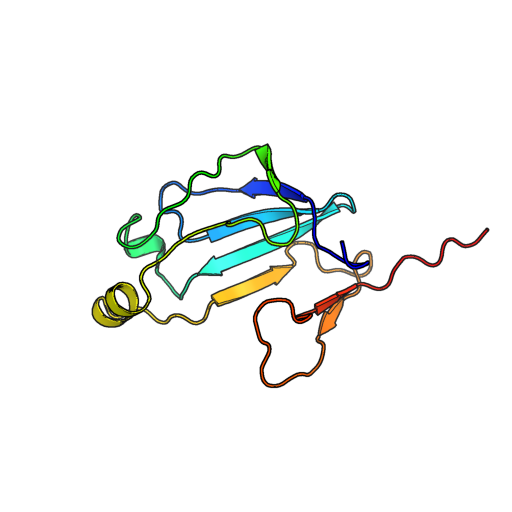z in Å.

Backbone torsions (φ/ψ). Backbone dihedral angles. Every residue except chain termini has a φ (preceding-C → N → Cα → C) and a ψ (N → Cα → C → next-N). They are reported in degrees following the IUPAC sign convention. Secondary structure is essentially a statement about which (φ, ψ) basin each residue occupies.

Contact-map, Ramachandran, and PAE plots. Plot images: a contact map (which residues are close in 3D, as an N×N binary image), a Ramachandran scatter (backbone torsion angles, revealing secondary-structure composition at a glance), and — for AlphaFold structures — a PAE heatmap (pairwise prediction confidence).

Predicted aligned error. Predicted Aligned Error (PAE) is an AlphaFold confidence matrix: entry (i, j) is the expected error in the position of residue j, in ångströms, when the prediction is superimposed on the true structure at residue i. Low PAE within a block of residues means that block is internally rigid and well-predicted; high PAE between two blocks means their relative placement is uncertain even if each block individually is confident.

Secondary structure (3-state, P-SEA). Three-state secondary structure (P-SEA) collapses the eight DSSP classes into helix (a), strand (b), and coil (c). P-SEA assigns these from Cα geometry alone — distances and angles — without requiring backbone oxygens, so it works on any Cα trace.

Solvent-accessible surface area. Solvent-accessible surface area (SASA) is the area in Å² traced out by the centre of a 1.4 Å probe sphere (a water molecule) rolled over the protein's van der Waals surface (Shrake–Rupley / Lee–Richards construction). Buried residues have near-zero SASA; fully exposed residues can exceed 200 Å². The total SASA scales roughly with the number of surface residues.

Foldseek 3Di. The Foldseek 3Di string encodes local tertiary geometry as a 20-letter alphabet — one character per residue — derived from the relative positions of nearby Cα atoms. Unlike the amino-acid sequence, 3Di is a direct function of the 3D structure, so two proteins with the same fold have similar 3Di strings even at low sequence identity.

B-factor. For experimental (PDB) structures, the B-factor (temperature factor) quantifies the positional spread of each atom in the crystal — a combination of thermal vibration and static disorder — in units of Å². High B-factors mark flexible loops or poorly resolved regions; low B-factors mark the rigid, well-ordered core.

mmCIF coordinates. The mmCIF block holds the 3D Cartesian coordinates of each backbone atom (N, Cα, C, O) in ångströms. mmCIF is the PDB's canonical archive format — a tagged-loop text representation of the atomic model.

InterPro / GO / CATH / organism. Functional annotations link the protein to curated databases. InterPro entries identify conserved domains and families by matching the sequence against member-database signatures (Pfam, PROSITE, CDD, …). Gene Ontology (GO) terms describe molecular function, biological process, and cellular component in a controlled vocabulary. CATH places the structure in a hierarchical fold classification (Class/Architecture/Topology/Homologous-superfamily). The organism is the source species.

Rendered structure images. Structure images are PyMOL renders from six orthogonal camera directions. Cartoon representation draws helices as coils and strands as arrows; sticks shows the backbone as bonds; surface shows the solvent-excluded envelope. Rainbow coloring maps sequence position to hue (blue→red, N→C); chain coloring assigns a distinct color per polypeptide.

Sequence. This is the polypeptide sequence — one letter per residue, N-terminus first. Length ranges from a few dozen residues for small domains to over a thousand for large multi-domain proteins.

Secondary structure (8-state, DSSP). The SS8 string is DSSP's per-residue secondary-structure call. α-helix (H) means an i→i+4 H-bond ladder; β-strand (E) means the residue participates in a β-sheet; 3₁₀ (G) and π (I) are tighter and wider helices; T/S are turns/bends; '-' is loop.

Nearest PDB structures. Structural nearest neighbors (via Foldseek easy-search vs the PDB). Reported per hit: target PDB id, E-value, and alignment TM-score. A TM-score above ~0.5 is the conventional threshold for 'same fold'.